Protein AF-E3N737-F1 (afdb_monomer_lite)

Structure (mmCIF, N/CA/C/O backbone):
data_AF-E3N737-F1
#
_entry.id   AF-E3N737-F1
#
loop_
_atom_site.group_PDB
_atom_site.id
_atom_site.type_symbol
_atom_site.label_atom_id
_atom_site.label_alt_id
_atom_site.label_comp_id
_atom_site.label_asym_id
_atom_site.label_entity_id
_atom_site.label_seq_id
_atom_site.pdbx_PDB_ins_code
_atom_site.Cartn_x
_atom_site.Cartn_y
_atom_site.Cartn_z
_atom_site.occu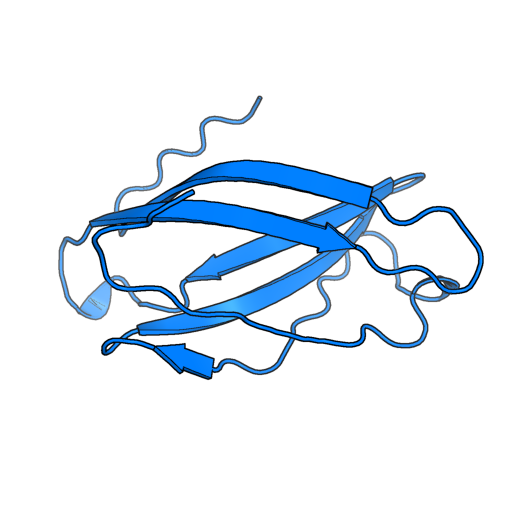pancy
_atom_site.B_iso_or_equiv
_atom_site.auth_seq_id
_atom_site.auth_comp_id
_atom_site.auth_asym_id
_atom_site.auth_atom_id
_atom_site.pdbx_PDB_model_num
ATOM 1 N N . MET A 1 1 ? 10.986 1.508 17.011 1.00 51.16 1 MET A N 1
ATOM 2 C CA . MET A 1 1 ? 9.978 2.510 17.403 1.00 51.16 1 MET A CA 1
ATOM 3 C C . MET A 1 1 ? 8.930 1.799 18.236 1.00 51.16 1 MET A C 1
ATOM 5 O O . MET A 1 1 ? 8.372 0.822 17.756 1.00 51.16 1 MET A O 1
ATOM 9 N N . THR A 1 2 ? 8.728 2.211 19.484 1.00 47.47 2 THR A N 1
ATOM 10 C CA . THR A 1 2 ? 7.591 1.774 20.304 1.00 47.47 2 THR A CA 1
ATOM 11 C C . THR A 1 2 ? 6.360 2.533 19.829 1.00 47.47 2 THR A C 1
ATOM 13 O O . THR A 1 2 ? 6.144 3.680 20.207 1.00 47.47 2 THR A O 1
ATOM 16 N N . THR A 1 3 ? 5.596 1.933 18.921 1.00 57.47 3 THR A N 1
ATOM 17 C CA . THR A 1 3 ? 4.332 2.499 18.452 1.00 57.47 3 THR A CA 1
ATOM 18 C C . THR A 1 3 ? 3.266 2.227 19.510 1.00 57.47 3 THR A C 1
ATOM 20 O O . THR A 1 3 ? 2.748 1.118 19.618 1.00 57.47 3 THR A O 1
ATOM 23 N N . THR A 1 4 ? 2.946 3.224 20.328 1.00 65.81 4 THR A N 1
ATOM 24 C CA . THR A 1 4 ? 1.816 3.153 21.261 1.00 65.81 4 THR A CA 1
ATOM 25 C C . THR A 1 4 ? 0.534 3.413 20.461 1.00 65.81 4 THR A C 1
ATOM 27 O O . THR A 1 4 ? 0.116 4.555 20.305 1.00 65.81 4 THR A O 1
ATOM 30 N N . GLY A 1 5 ? -0.044 2.372 19.850 1.00 77.94 5 GLY A N 1
ATOM 31 C CA . GLY A 1 5 ? -1.235 2.502 19.002 1.00 77.94 5 GLY A CA 1
ATOM 32 C C . GLY A 1 5 ? -1.583 1.252 18.185 1.00 77.94 5 GLY A C 1
ATOM 33 O O . GLY A 1 5 ? -0.854 0.261 18.179 1.00 77.94 5 GLY A O 1
ATOM 34 N N . LYS A 1 6 ? -2.718 1.312 17.478 1.00 89.81 6 LYS A N 1
ATOM 35 C CA . LYS A 1 6 ? -3.178 0.301 16.511 1.00 89.81 6 LYS A CA 1
ATOM 36 C C . LYS A 1 6 ? -2.172 0.174 15.357 1.00 89.81 6 LYS A C 1
ATOM 38 O O . LYS A 1 6 ? -1.889 1.165 14.692 1.00 89.81 6 LYS A O 1
ATOM 43 N N . CYS A 1 7 ? -1.644 -1.025 15.117 1.00 92.62 7 CYS A N 1
ATOM 44 C CA . CYS A 1 7 ? -0.620 -1.297 14.106 1.00 92.62 7 CYS A CA 1
ATOM 45 C C . CYS A 1 7 ? -0.931 -2.590 13.354 1.00 92.62 7 CYS A C 1
ATOM 47 O O . CYS A 1 7 ? -1.356 -3.574 13.953 1.00 92.62 7 CYS A O 1
ATOM 49 N N . PHE A 1 8 ? -0.646 -2.613 12.057 1.00 94.19 8 PHE A N 1
ATOM 50 C CA . PHE A 1 8 ? -0.784 -3.806 11.226 1.00 94.19 8 PHE A CA 1
ATOM 51 C C . PHE A 1 8 ? 0.266 -3.817 10.115 1.00 94.19 8 PHE A C 1
ATOM 53 O O . PHE A 1 8 ? 0.942 -2.816 9.867 1.00 94.19 8 PHE A O 1
ATOM 60 N N . VAL A 1 9 ? 0.423 -4.970 9.465 1.00 94.19 9 VAL A N 1
ATOM 61 C CA . VAL A 1 9 ? 1.392 -5.182 8.386 1.00 94.19 9 VAL A CA 1
ATOM 62 C C . VAL A 1 9 ? 0.686 -5.861 7.222 1.00 94.19 9 VAL A C 1
ATOM 64 O O . VAL A 1 9 ? 0.251 -6.996 7.368 1.00 94.19 9 VAL A O 1
ATOM 67 N N . LEU A 1 10 ? 0.656 -5.201 6.063 1.00 94.38 10 LEU A N 1
ATOM 68 C CA . LEU A 1 10 ? 0.250 -5.822 4.801 1.00 94.38 10 LEU A CA 1
ATOM 69 C C . LEU A 1 10 ? 1.465 -6.411 4.079 1.00 94.38 10 LEU A C 1
ATOM 71 O O . LEU A 1 10 ? 2.536 -5.795 4.049 1.00 94.38 10 LEU A O 1
ATOM 75 N N . LYS A 1 11 ? 1.300 -7.580 3.451 1.00 94.69 11 LYS A N 1
ATOM 76 C CA . LYS A 1 11 ? 2.341 -8.219 2.629 1.00 94.69 11 LYS A CA 1
ATOM 77 C C . LYS A 1 11 ? 1.753 -8.684 1.306 1.00 94.69 11 LYS A C 1
ATOM 79 O O . LYS A 1 11 ? 0.736 -9.357 1.274 1.00 94.69 11 LYS A O 1
ATOM 84 N N . HIS A 1 12 ? 2.433 -8.377 0.207 1.00 94.56 12 HIS A N 1
ATOM 85 C CA . HIS A 1 12 ? 1.995 -8.791 -1.119 1.00 94.56 12 HIS A CA 1
ATOM 86 C C . HIS A 1 12 ? 3.189 -8.990 -2.048 1.00 94.56 12 HIS A C 1
ATOM 88 O O . HIS A 1 12 ? 4.178 -8.259 -1.972 1.00 94.56 12 HIS A O 1
ATOM 94 N N . VAL A 1 13 ? 3.080 -9.977 -2.937 1.00 93.19 13 VAL A N 1
ATOM 95 C CA . VAL A 1 13 ? 4.070 -10.256 -3.979 1.00 93.19 13 VAL A CA 1
ATOM 96 C C . VAL A 1 13 ? 3.467 -9.876 -5.323 1.00 93.19 13 VAL A C 1
ATOM 98 O O . VAL A 1 13 ? 2.690 -10.638 -5.897 1.00 93.19 13 VAL A O 1
ATOM 101 N N . PHE A 1 14 ? 3.865 -8.717 -5.844 1.00 90.25 14 PHE A N 1
ATOM 102 C CA . PHE A 1 14 ? 3.530 -8.330 -7.210 1.00 90.25 14 PHE A CA 1
ATOM 103 C C . PHE A 1 14 ? 4.296 -9.226 -8.188 1.00 90.25 14 PHE A C 1
ATOM 105 O O . PHE A 1 14 ? 5.528 -9.232 -8.214 1.00 90.25 14 PHE A O 1
ATOM 112 N N . LYS A 1 15 ? 3.567 -10.026 -8.969 1.00 89.19 15 LYS A N 1
ATOM 113 C CA . LYS A 1 15 ? 4.144 -10.906 -9.995 1.00 89.19 15 LYS A CA 1
ATOM 114 C C . LYS A 1 15 ? 4.318 -10.143 -11.306 1.00 89.19 15 LYS A C 1
ATOM 116 O O . LYS A 1 15 ? 3.596 -9.188 -11.568 1.00 89.19 15 LYS A O 1
ATOM 121 N N . ASN A 1 16 ? 5.259 -10.594 -12.137 1.00 87.69 16 ASN A N 1
ATOM 122 C CA . ASN A 1 16 ? 5.480 -10.077 -13.494 1.00 87.69 16 ASN A CA 1
ATOM 123 C C . ASN A 1 16 ? 5.675 -8.551 -13.566 1.00 87.69 16 ASN A C 1
ATOM 125 O O . ASN A 1 16 ? 5.256 -7.919 -14.530 1.00 87.69 16 ASN A O 1
ATOM 129 N N . VAL A 1 17 ? 6.342 -7.960 -12.568 1.00 85.81 17 VAL A N 1
ATOM 130 C CA . VAL A 1 17 ? 6.575 -6.504 -12.472 1.00 85.81 17 VAL A CA 1
ATOM 131 C C . VAL A 1 17 ? 7.255 -5.937 -13.726 1.00 85.81 17 VAL A C 1
ATOM 133 O O . VAL A 1 17 ? 6.916 -4.849 -14.181 1.00 85.81 17 VAL A O 1
ATOM 136 N N . SER A 1 18 ? 8.168 -6.697 -14.340 1.00 84.50 18 SER A N 1
ATOM 137 C CA . SER A 1 18 ? 8.843 -6.322 -15.592 1.00 84.50 18 SER A CA 1
ATOM 138 C C . SER A 1 18 ? 7.900 -6.187 -16.791 1.00 84.50 18 SER A C 1
ATOM 140 O O . SER A 1 18 ? 8.246 -5.496 -17.745 1.00 84.50 18 SER A O 1
ATOM 142 N N . ASN A 1 19 ? 6.732 -6.828 -16.736 1.00 88.62 19 ASN A N 1
ATOM 143 C CA . ASN A 1 19 ? 5.744 -6.878 -17.813 1.00 88.62 19 ASN A CA 1
ATOM 144 C C . ASN A 1 19 ? 4.464 -6.106 -17.458 1.00 88.62 19 ASN A C 1
ATOM 146 O O . ASN A 1 19 ? 3.498 -6.169 -18.215 1.00 88.62 19 ASN A O 1
ATOM 150 N N . MET A 1 20 ? 4.433 -5.408 -16.315 1.00 90.50 20 MET A N 1
ATOM 151 C CA . MET A 1 20 ? 3.336 -4.493 -15.995 1.00 90.50 20 MET A CA 1
ATOM 152 C C . MET A 1 20 ? 3.229 -3.446 -17.096 1.00 90.50 20 MET A C 1
ATOM 154 O O . MET A 1 20 ? 4.244 -2.858 -17.490 1.00 90.50 20 MET A O 1
ATOM 158 N N . LYS A 1 21 ? 2.006 -3.228 -17.585 1.00 92.75 21 LYS A N 1
ATOM 159 C CA . LYS A 1 21 ? 1.749 -2.155 -18.539 1.00 92.75 21 LYS A CA 1
ATOM 160 C C . LYS A 1 21 ? 1.973 -0.817 -17.850 1.00 92.75 21 LYS A C 1
ATOM 162 O O . LYS A 1 21 ? 1.736 -0.666 -16.651 1.00 92.75 21 LYS A O 1
ATOM 167 N N . GLU A 1 22 ? 2.477 0.132 -18.621 1.00 93.94 22 GLU A N 1
ATOM 168 C CA . GLU A 1 22 ? 2.638 1.496 -18.145 1.00 93.94 22 GLU A CA 1
ATOM 169 C C . GLU A 1 22 ? 1.272 2.082 -17.764 1.00 93.94 22 GLU A C 1
ATOM 171 O O . GLU A 1 22 ? 0.273 1.817 -18.433 1.00 93.94 22 GLU A O 1
ATOM 176 N N . ASP A 1 23 ? 1.238 2.813 -16.650 1.00 91.75 23 ASP A N 1
ATOM 177 C CA . ASP A 1 23 ? 0.058 3.470 -16.078 1.00 91.75 23 ASP A CA 1
ATOM 178 C C . ASP A 1 23 ? -1.094 2.529 -15.655 1.00 91.75 23 ASP A C 1
ATOM 180 O O . ASP A 1 23 ? -2.170 2.986 -15.260 1.00 91.75 23 ASP A O 1
ATOM 184 N N . GLU A 1 24 ? -0.871 1.208 -15.655 1.00 93.25 24 GLU A N 1
ATOM 185 C CA . GLU A 1 24 ? -1.824 0.224 -15.135 1.00 93.25 24 GLU A CA 1
ATOM 186 C C . GLU A 1 24 ? -1.602 -0.023 -13.633 1.00 93.25 24 GLU A C 1
ATOM 188 O O . GLU A 1 24 ? -0.513 -0.394 -13.180 1.00 93.25 24 GLU A O 1
ATOM 193 N N . TYR A 1 25 ? -2.662 0.160 -12.840 1.00 92.25 25 TYR A N 1
ATOM 194 C CA . TYR A 1 25 ? -2.635 -0.141 -11.411 1.00 92.25 25 TYR A CA 1
ATOM 195 C C . TYR A 1 25 ? -2.882 -1.626 -11.153 1.00 92.25 25 TYR A C 1
ATOM 197 O O . TYR A 1 25 ? -3.975 -2.141 -11.381 1.00 92.25 25 TYR A O 1
ATOM 205 N N . HIS A 1 26 ? -1.900 -2.284 -10.547 1.00 93.81 26 HIS A N 1
ATOM 206 C CA . HIS A 1 26 ? -2.050 -3.625 -9.998 1.00 93.81 26 HIS A CA 1
ATOM 207 C C . HIS A 1 26 ? -2.314 -3.537 -8.498 1.00 93.81 26 HIS A C 1
ATOM 209 O O . HIS A 1 26 ? -1.549 -2.906 -7.767 1.00 93.81 26 HIS A O 1
ATOM 215 N N . TYR A 1 27 ? -3.389 -4.168 -8.036 1.00 94.19 27 TYR A N 1
ATOM 216 C CA . TYR A 1 27 ? -3.827 -4.119 -6.643 1.00 94.19 27 TYR A CA 1
ATOM 217 C C . TYR A 1 27 ? -3.502 -5.427 -5.924 1.00 94.19 27 TYR A C 1
ATOM 219 O O . TYR A 1 27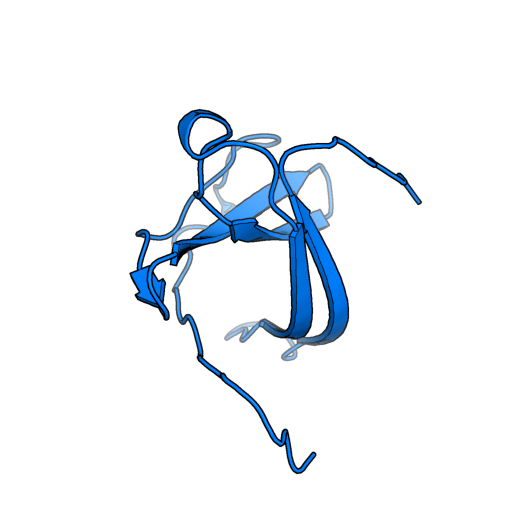 ? -3.587 -6.501 -6.516 1.00 94.19 27 TYR A O 1
ATOM 227 N N . SER A 1 28 ? -3.157 -5.333 -4.641 1.00 95.44 28 SER A N 1
ATOM 228 C CA . SER A 1 28 ? -3.278 -6.475 -3.742 1.00 95.44 28 SER A CA 1
ATOM 229 C C . SER A 1 28 ? -4.745 -6.721 -3.404 1.00 95.44 28 SER A C 1
ATOM 231 O O . SER A 1 28 ? -5.587 -5.826 -3.553 1.00 95.44 28 SER A O 1
ATOM 233 N N . GLU A 1 29 ? -5.013 -7.895 -2.841 1.00 95.38 29 GLU A N 1
ATOM 234 C CA . GLU A 1 29 ? -6.239 -8.123 -2.082 1.00 95.38 29 GLU A CA 1
ATOM 235 C C . GLU A 1 29 ? -6.389 -7.065 -0.980 1.00 95.38 29 GLU A C 1
ATOM 237 O O . GLU A 1 29 ? -5.396 -6.499 -0.495 1.00 95.38 29 GLU A O 1
ATOM 242 N N . ALA A 1 30 ? -7.640 -6.773 -0.634 1.00 95.19 30 ALA A N 1
ATOM 243 C CA . ALA A 1 30 ? -7.959 -5.937 0.508 1.00 95.19 30 ALA A CA 1
ATOM 244 C C . ALA A 1 30 ? -7.949 -6.778 1.788 1.00 95.19 30 ALA A C 1
ATOM 246 O O . ALA A 1 30 ? -8.462 -7.893 1.814 1.00 95.19 30 ALA A O 1
ATOM 247 N N . GLU A 1 31 ? -7.368 -6.226 2.848 1.00 96.56 31 GLU A N 1
ATOM 248 C CA . GLU A 1 31 ? -7.323 -6.836 4.172 1.00 96.56 31 GLU A CA 1
ATOM 249 C C . GLU A 1 31 ? -7.936 -5.869 5.192 1.00 96.56 31 GLU A C 1
ATOM 251 O O . GLU A 1 31 ? -7.641 -4.668 5.194 1.00 96.56 31 GLU A O 1
ATOM 256 N N . GLU A 1 32 ? -8.814 -6.387 6.048 1.00 94.94 32 GLU A N 1
ATOM 257 C CA . GLU A 1 32 ? -9.506 -5.605 7.069 1.00 94.94 32 GLU A CA 1
ATOM 258 C C . GLU A 1 32 ? -8.638 -5.467 8.323 1.00 94.94 32 GLU A C 1
ATOM 260 O O . GLU A 1 32 ? -8.187 -6.457 8.899 1.00 94.94 32 GLU A O 1
ATOM 265 N N . TYR A 1 33 ? -8.433 -4.222 8.755 1.00 95.06 33 TYR A N 1
ATOM 266 C CA . TYR A 1 33 ? -7.852 -3.899 10.049 1.00 95.06 33 TYR A CA 1
ATOM 267 C C . TYR A 1 33 ? -8.584 -2.729 10.705 1.00 95.06 33 TYR A C 1
ATOM 269 O O . TYR A 1 33 ? -8.598 -1.604 10.195 1.00 95.06 33 TYR A O 1
ATOM 277 N N . TYR A 1 34 ? -9.097 -2.978 11.912 1.00 92.44 34 TYR A N 1
ATOM 278 C CA . TYR A 1 34 ? -9.751 -1.993 12.778 1.00 92.44 34 TYR A CA 1
ATOM 279 C C . TYR A 1 34 ? -11.031 -1.366 12.200 1.00 92.44 34 TYR A C 1
ATOM 281 O O . TYR A 1 34 ? -11.305 -0.185 12.429 1.00 92.44 34 TYR A O 1
ATOM 289 N N . GLY A 1 35 ? -11.825 -2.161 11.491 1.00 90.62 35 GLY A N 1
ATOM 290 C CA . GLY A 1 35 ? -13.051 -1.768 10.801 1.00 90.62 35 GLY A CA 1
ATOM 291 C C . GLY A 1 35 ? -12.796 -1.027 9.489 1.00 90.62 35 GLY A C 1
ATOM 292 O O . GLY A 1 35 ? -13.638 -0.235 9.062 1.00 90.62 35 GLY A O 1
ATOM 293 N N . VAL A 1 36 ? -11.614 -1.201 8.891 1.00 91.25 36 VAL A N 1
ATOM 294 C CA . VAL A 1 36 ? -11.197 -0.508 7.669 1.00 91.25 36 VAL A CA 1
ATOM 295 C C . VAL A 1 36 ? -10.483 -1.486 6.750 1.00 91.25 36 VAL A C 1
ATOM 297 O O . VAL A 1 36 ? -9.536 -2.144 7.163 1.00 91.25 36 VAL A O 1
ATOM 300 N N . GLU A 1 37 ? -10.910 -1.550 5.495 1.00 94.44 37 GLU A N 1
ATOM 301 C CA . GLU A 1 37 ? -10.209 -2.305 4.461 1.00 94.44 37 GLU A CA 1
ATOM 302 C C . GLU A 1 37 ? -9.022 -1.511 3.912 1.00 94.44 37 GLU A C 1
ATOM 304 O O . GLU A 1 37 ? -9.131 -0.332 3.556 1.00 94.44 37 GLU A O 1
ATOM 309 N N . TRP A 1 38 ? -7.881 -2.179 3.806 1.00 95.00 38 TRP A N 1
ATOM 310 C CA . TRP A 1 38 ? -6.634 -1.618 3.310 1.00 95.00 38 TRP A CA 1
ATOM 311 C C . TRP A 1 38 ? -6.088 -2.478 2.184 1.00 95.00 38 TRP A C 1
ATOM 313 O O . TRP A 1 38 ? -6.190 -3.698 2.218 1.00 95.00 38 TRP A O 1
ATOM 323 N N . ARG A 1 39 ? -5.456 -1.853 1.192 1.00 95.50 39 ARG A N 1
ATOM 324 C CA . ARG A 1 39 ? -4.753 -2.581 0.128 1.00 95.50 39 ARG A CA 1
ATOM 325 C C . ARG A 1 39 ? -3.529 -1.829 -0.354 1.00 95.50 39 ARG A C 1
ATOM 327 O O . ARG A 1 39 ? -3.392 -0.622 -0.156 1.00 95.50 39 ARG A O 1
ATOM 334 N N . MET A 1 40 ? -2.644 -2.533 -1.036 1.00 94.50 40 MET A N 1
ATOM 335 C CA . MET A 1 40 ? -1.517 -1.943 -1.744 1.00 94.50 40 MET A CA 1
ATOM 336 C C . MET A 1 40 ? -1.833 -1.849 -3.233 1.00 94.50 40 MET A C 1
ATOM 338 O O . MET A 1 40 ? -2.567 -2.673 -3.774 1.00 94.50 40 MET A O 1
ATOM 342 N N . LYS A 1 41 ? -1.261 -0.856 -3.914 1.00 92.88 41 LYS A N 1
ATOM 343 C CA . LYS A 1 41 ? -1.226 -0.841 -5.380 1.00 92.88 41 LYS A CA 1
ATOM 344 C C . LYS A 1 41 ? 0.155 -0.471 -5.896 1.00 92.88 41 LYS A C 1
ATOM 346 O O . LYS A 1 41 ? 0.830 0.375 -5.305 1.00 92.88 41 LYS A O 1
ATOM 351 N N . ALA A 1 42 ? 0.545 -1.097 -6.995 1.00 92.31 42 ALA A N 1
ATOM 352 C CA . ALA A 1 42 ? 1.763 -0.802 -7.728 1.00 92.31 42 ALA A CA 1
ATOM 353 C C . ALA A 1 42 ? 1.411 -0.308 -9.134 1.00 92.31 42 ALA A C 1
ATOM 355 O O . ALA A 1 42 ? 0.431 -0.763 -9.721 1.00 92.31 42 ALA A O 1
ATOM 356 N N . CYS A 1 43 ? 2.199 0.628 -9.650 1.00 93.00 43 CYS A N 1
ATOM 357 C CA . CYS A 1 43 ? 2.064 1.157 -11.003 1.00 93.00 43 CYS A CA 1
ATOM 358 C C . CYS A 1 43 ? 3.450 1.357 -11.594 1.00 93.00 43 CYS A C 1
ATOM 360 O O . CYS A 1 43 ? 4.321 1.935 -10.937 1.00 93.00 43 CYS A O 1
ATOM 362 N N . ARG A 1 44 ? 3.660 0.905 -12.827 1.00 91.69 44 ARG A N 1
ATOM 363 C CA . ARG A 1 44 ? 4.869 1.241 -13.573 1.00 91.69 44 ARG A CA 1
ATOM 364 C C . ARG A 1 44 ? 4.618 2.525 -14.35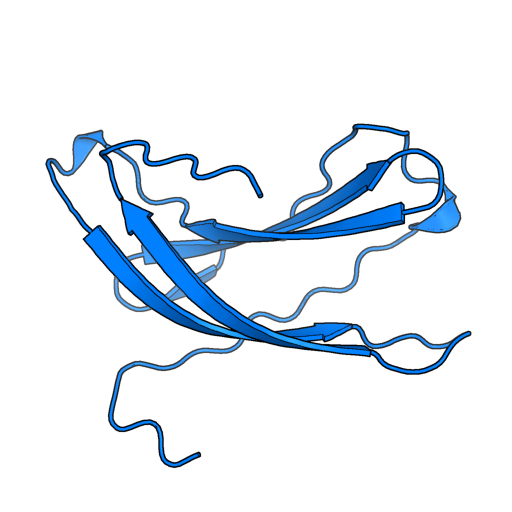6 1.00 91.69 44 ARG A C 1
ATOM 366 O O . ARG A 1 44 ? 3.619 2.622 -15.051 1.00 91.69 44 ARG A O 1
ATOM 373 N N . THR A 1 45 ? 5.523 3.488 -14.248 1.00 89.88 45 THR A N 1
ATOM 374 C CA . THR A 1 45 ? 5.471 4.762 -14.978 1.00 89.88 45 THR A CA 1
ATOM 375 C C . THR A 1 45 ? 6.847 5.007 -15.576 1.00 89.88 45 THR A C 1
ATOM 377 O O . THR A 1 45 ? 7.791 5.176 -14.803 1.00 89.88 45 THR A O 1
ATOM 380 N N . LYS A 1 46 ? 7.002 5.016 -16.902 1.00 85.56 46 LYS A N 1
ATOM 381 C CA . LYS A 1 46 ? 8.296 5.137 -17.595 1.00 85.56 46 LYS A CA 1
ATOM 382 C C . LYS A 1 46 ? 9.402 4.292 -16.935 1.00 85.56 46 LYS A C 1
ATOM 384 O O . LYS A 1 46 ? 9.417 3.063 -17.037 1.00 85.56 46 LYS A O 1
ATOM 389 N N . GLU A 1 47 ? 10.298 4.950 -16.202 1.00 86.62 47 GLU A N 1
ATOM 390 C CA . GLU A 1 47 ? 11.484 4.378 -15.552 1.00 86.62 47 GLU A CA 1
ATOM 391 C C . GLU A 1 47 ? 11.295 4.070 -14.057 1.00 86.62 47 GLU A C 1
ATOM 393 O O . GLU A 1 47 ? 12.232 3.685 -13.354 1.00 86.62 47 GLU A O 1
ATOM 398 N N . HIS A 1 48 ? 10.087 4.257 -13.532 1.00 88.06 48 HIS A N 1
ATOM 399 C CA . HIS A 1 48 ? 9.791 4.149 -12.113 1.00 88.06 48 HIS A CA 1
ATOM 400 C C . HIS A 1 48 ? 8.713 3.112 -11.827 1.00 88.06 48 HIS A C 1
ATOM 402 O O . HIS A 1 48 ? 7.795 2.872 -12.610 1.00 88.06 48 HIS A O 1
ATOM 408 N N . LEU A 1 49 ? 8.828 2.521 -10.643 1.00 88.19 49 LEU A N 1
ATOM 409 C CA . LEU A 1 49 ? 7.799 1.693 -10.043 1.00 88.19 49 LEU A CA 1
ATOM 410 C C . LEU A 1 49 ? 7.263 2.431 -8.822 1.00 88.19 49 LEU A C 1
ATOM 412 O O . LEU A 1 49 ? 7.982 2.656 -7.846 1.00 88.19 49 LEU A O 1
ATOM 416 N N . GLN A 1 50 ? 6.007 2.839 -8.902 1.00 89.69 50 GLN A N 1
ATOM 417 C CA . GLN A 1 50 ? 5.311 3.551 -7.847 1.00 89.69 50 GLN A CA 1
ATOM 418 C C . GLN A 1 50 ? 4.558 2.560 -6.964 1.00 89.69 50 GLN A C 1
ATOM 420 O O . GLN A 1 50 ? 3.903 1.646 -7.461 1.00 89.69 50 GLN A O 1
ATOM 425 N N . PHE A 1 51 ? 4.621 2.769 -5.648 1.00 88.81 51 PHE A N 1
ATOM 426 C CA . PHE A 1 51 ? 3.933 1.950 -4.653 1.00 88.81 51 PHE A CA 1
ATOM 427 C C . PHE A 1 51 ? 3.079 2.818 -3.742 1.00 88.81 51 PHE A C 1
ATOM 429 O O . PHE A 1 51 ? 3.567 3.740 -3.084 1.00 88.81 51 PHE A O 1
ATOM 436 N N . TYR A 1 52 ? 1.807 2.463 -3.634 1.00 87.06 52 TYR A N 1
ATOM 437 C CA . TYR A 1 52 ? 0.838 3.186 -2.831 1.00 87.06 52 TYR A CA 1
ATOM 438 C C . TYR A 1 52 ? 0.222 2.269 -1.785 1.00 87.06 52 TYR A C 1
ATOM 440 O O . TYR A 1 52 ? -0.061 1.097 -2.037 1.00 87.06 52 TYR A O 1
ATOM 448 N N . PHE A 1 53 ? -0.008 2.845 -0.612 1.00 90.00 53 PHE A N 1
ATOM 449 C CA . PHE A 1 53 ? -0.812 2.259 0.446 1.00 90.00 53 PHE A CA 1
ATOM 450 C C . PHE A 1 53 ? -2.181 2.934 0.401 1.00 90.00 53 PHE A C 1
ATOM 452 O O . PHE A 1 53 ? -2.244 4.162 0.385 1.00 90.00 53 PHE A O 1
ATOM 459 N N . ASN A 1 54 ? -3.247 2.149 0.288 1.00 90.12 54 ASN A N 1
ATOM 460 C CA . ASN A 1 54 ? -4.588 2.632 -0.003 1.00 90.12 54 ASN A CA 1
ATOM 461 C C . ASN A 1 54 ? -5.565 2.232 1.109 1.00 90.12 54 ASN A C 1
ATOM 463 O O . ASN A 1 54 ? -5.596 1.071 1.515 1.00 90.12 54 ASN A O 1
ATOM 467 N N . CYS A 1 55 ? -6.380 3.191 1.544 1.00 91.56 55 CYS A N 1
ATOM 468 C CA . CYS A 1 55 ? -7.533 2.975 2.412 1.00 91.56 55 CYS A CA 1
ATOM 469 C C . CYS A 1 55 ? -8.774 2.821 1.526 1.00 91.56 55 CYS A C 1
ATOM 471 O O . CYS A 1 55 ? -9.061 3.703 0.720 1.00 91.56 55 CYS A O 1
ATOM 473 N N . VAL A 1 56 ? -9.495 1.708 1.648 1.00 89.44 56 VAL A N 1
ATOM 474 C CA . VAL A 1 56 ? -10.668 1.386 0.811 1.00 89.44 56 VAL A CA 1
ATOM 475 C C . VAL A 1 56 ? -11.973 1.909 1.431 1.00 89.44 56 VAL A C 1
ATOM 477 O O . VAL A 1 56 ? -13.047 1.772 0.854 1.0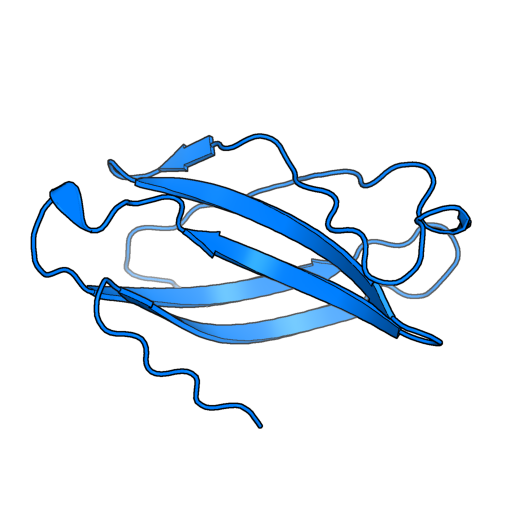0 89.44 56 VAL A O 1
ATOM 480 N N . LYS A 1 57 ? -11.901 2.581 2.584 1.00 84.19 57 LYS A N 1
ATOM 481 C CA . LYS A 1 57 ? -13.080 3.151 3.240 1.00 84.19 57 LYS A CA 1
ATOM 482 C C . LYS A 1 57 ? -13.766 4.193 2.351 1.00 84.19 57 LYS A C 1
ATOM 484 O O . LYS A 1 57 ? -13.125 5.111 1.844 1.00 84.19 57 LYS A O 1
ATOM 489 N N . THR A 1 58 ? -15.078 4.057 2.179 1.00 73.94 58 THR A N 1
ATOM 490 C CA . THR A 1 58 ? -15.879 4.934 1.317 1.00 73.94 58 THR A CA 1
ATOM 491 C C . THR A 1 58 ? -16.336 6.199 2.051 1.00 73.94 58 THR A C 1
ATOM 493 O O . THR A 1 58 ? -16.307 6.288 3.284 1.00 73.94 58 THR A O 1
ATOM 496 N N . ALA A 1 59 ? -16.769 7.206 1.286 1.00 72.50 59 ALA A N 1
ATOM 497 C CA . ALA A 1 59 ? -17.342 8.441 1.827 1.00 72.50 59 ALA A CA 1
ATOM 498 C C . ALA A 1 59 ? -18.797 8.288 2.310 1.00 72.50 59 ALA A C 1
ATOM 500 O O . ALA A 1 59 ? -19.323 9.176 2.976 1.00 72.50 59 ALA A O 1
ATOM 501 N N . GLU A 1 60 ? -19.435 7.152 2.017 1.00 73.50 60 GLU A N 1
ATOM 502 C CA . GLU A 1 60 ? -20.815 6.839 2.419 1.00 73.50 60 GLU A CA 1
ATOM 503 C C . GLU A 1 60 ? -20.968 6.732 3.945 1.00 73.50 60 GLU A C 1
ATOM 505 O O . GLU A 1 60 ? -22.050 6.936 4.483 1.00 73.50 60 GLU A O 1
ATOM 510 N N . VAL A 1 61 ? -19.862 6.495 4.658 1.00 72.38 61 VAL A N 1
ATOM 511 C CA . VAL A 1 61 ? -19.797 6.410 6.128 1.00 72.38 61 VAL A CA 1
ATOM 512 C C . VAL A 1 61 ? -19.781 7.804 6.795 1.00 72.38 61 VAL A C 1
ATOM 514 O O . VAL A 1 61 ? -19.682 7.919 8.014 1.00 72.38 61 VAL A O 1
ATOM 517 N N . GLY A 1 62 ? -19.875 8.885 6.013 1.00 82.12 62 GLY A N 1
ATOM 518 C CA . GLY A 1 62 ? -19.793 10.267 6.492 1.00 82.12 62 GLY A CA 1
ATOM 519 C C . GLY A 1 62 ? -18.360 10.804 6.527 1.00 82.12 62 GLY A C 1
ATOM 520 O O . GLY A 1 62 ? -17.444 10.209 5.967 1.00 82.12 62 GLY A O 1
ATOM 521 N N . LYS A 1 63 ? -18.153 11.963 7.169 1.00 88.56 63 LYS A N 1
ATOM 522 C CA . LYS A 1 63 ? -16.826 12.595 7.252 1.00 88.56 63 L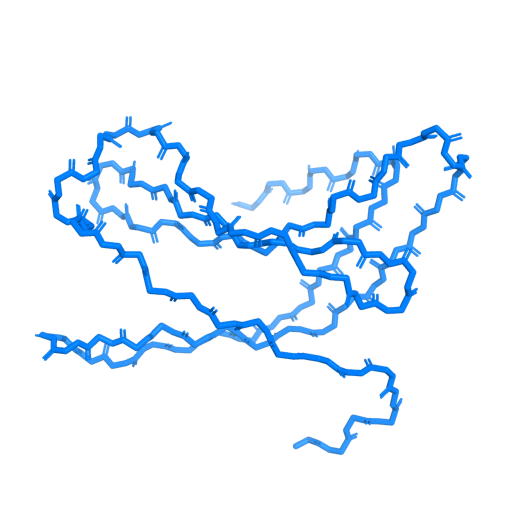YS A CA 1
ATOM 523 C C . LYS A 1 63 ? -15.920 11.813 8.196 1.00 88.56 63 LYS A C 1
ATOM 525 O O . LYS A 1 63 ? -16.241 11.652 9.370 1.00 88.56 63 LYS A O 1
ATOM 530 N N . TRP A 1 64 ? -14.765 11.390 7.700 1.00 88.31 64 TRP A N 1
ATOM 531 C CA . TRP A 1 64 ? -13.757 10.714 8.508 1.00 88.31 64 TRP A CA 1
ATOM 532 C C . TRP A 1 64 ? -12.348 11.055 8.030 1.00 88.31 64 TRP A C 1
ATOM 534 O O . TRP A 1 64 ? -12.135 11.379 6.858 1.00 88.31 64 TRP A O 1
ATOM 544 N N . THR A 1 65 ? -11.402 10.928 8.960 1.00 91.00 65 THR A N 1
ATOM 545 C CA . THR A 1 65 ? -9.966 11.078 8.725 1.00 91.00 65 THR A CA 1
ATOM 546 C C . THR A 1 65 ? -9.220 9.993 9.498 1.00 91.00 65 THR A C 1
ATOM 548 O O . THR A 1 65 ? -9.550 9.709 10.648 1.00 91.00 65 THR A O 1
ATOM 551 N N . ILE A 1 66 ? -8.226 9.374 8.865 1.00 90.38 66 ILE A N 1
ATOM 552 C CA . ILE A 1 66 ? -7.290 8.425 9.465 1.00 90.38 66 ILE A CA 1
ATOM 553 C C . ILE A 1 66 ? -5.882 8.935 9.192 1.00 90.38 66 ILE A C 1
ATOM 555 O O . ILE A 1 66 ? -5.474 9.067 8.040 1.00 90.38 66 ILE A O 1
ATOM 559 N N . GLU A 1 67 ? -5.131 9.175 10.255 1.00 92.00 67 GLU A N 1
ATOM 560 C CA . GLU A 1 67 ? -3.708 9.477 10.183 1.00 92.00 67 GLU A CA 1
ATOM 561 C C . GLU A 1 67 ? -2.920 8.205 10.471 1.00 92.00 67 GLU A C 1
ATOM 563 O O . GLU A 1 67 ? -3.180 7.502 11.450 1.00 92.00 67 GLU A O 1
ATOM 568 N N . ALA A 1 68 ? -1.965 7.889 9.604 1.00 89.69 68 ALA A N 1
ATOM 569 C CA . ALA A 1 68 ? -1.138 6.704 9.740 1.00 89.69 68 ALA A CA 1
ATOM 570 C C . ALA A 1 68 ? 0.336 7.059 9.579 1.00 89.69 68 ALA A C 1
ATOM 572 O O . ALA A 1 68 ? 0.737 7.721 8.621 1.00 89.69 68 ALA A O 1
ATOM 573 N N . GLN A 1 69 ? 1.159 6.545 10.486 1.00 92.38 69 GLN A N 1
ATOM 574 C CA . GLN A 1 69 ? 2.586 6.397 10.243 1.00 92.38 69 GLN A CA 1
ATOM 575 C C . GLN A 1 69 ? 2.803 5.074 9.515 1.00 92.38 69 GLN A C 1
ATOM 577 O O . GLN A 1 69 ? 2.248 4.044 9.895 1.00 92.38 69 GLN A O 1
ATOM 582 N N . ARG A 1 70 ? 3.601 5.094 8.450 1.00 89.75 70 ARG A N 1
ATOM 583 C CA . ARG A 1 70 ? 3.871 3.918 7.629 1.00 89.75 70 ARG A CA 1
ATOM 584 C C . ARG A 1 70 ? 5.358 3.736 7.396 1.00 89.75 70 ARG A C 1
ATOM 586 O O . ARG A 1 70 ? 6.098 4.688 7.158 1.00 89.75 70 ARG A O 1
ATOM 593 N N . LYS A 1 71 ? 5.753 2.468 7.369 1.00 92.38 71 LYS A N 1
ATOM 594 C CA . LYS A 1 71 ? 7.029 2.002 6.842 1.00 92.38 71 LYS A CA 1
ATOM 595 C C . LYS A 1 71 ? 6.745 1.092 5.659 1.00 92.38 71 LYS A C 1
ATOM 597 O O . LYS A 1 71 ? 6.119 0.049 5.809 1.00 92.38 71 LYS A O 1
ATOM 602 N N . GLN A 1 72 ? 7.193 1.498 4.484 1.00 90.31 72 GLN A N 1
ATOM 603 C CA . GLN A 1 72 ? 7.139 0.697 3.273 1.00 90.31 72 GLN A CA 1
ATOM 604 C C . GLN A 1 72 ? 8.483 0.014 3.078 1.00 90.31 72 GLN A C 1
ATOM 606 O O . GLN A 1 72 ? 9.525 0.663 3.156 1.00 90.31 72 GLN A O 1
ATOM 611 N N . VAL A 1 73 ? 8.454 -1.288 2.813 1.00 92.19 73 VAL A N 1
ATOM 612 C CA . VAL A 1 73 ? 9.648 -2.077 2.519 1.00 92.19 73 VAL A CA 1
ATOM 613 C C . VAL A 1 73 ? 9.423 -2.780 1.190 1.00 92.19 73 VAL A C 1
ATOM 615 O O . VAL A 1 73 ? 8.498 -3.576 1.053 1.00 92.19 73 VAL A O 1
ATOM 618 N N . LEU A 1 74 ? 10.268 -2.469 0.214 1.00 89.75 74 LEU A N 1
ATOM 619 C CA . LEU A 1 74 ? 10.341 -3.170 -1.055 1.00 89.75 74 LEU A CA 1
ATOM 620 C C . LEU A 1 74 ? 11.449 -4.212 -0.957 1.00 89.75 74 LEU A C 1
ATOM 622 O O . LEU A 1 74 ? 12.630 -3.872 -0.867 1.00 89.75 74 LEU A O 1
ATOM 626 N N . LEU A 1 75 ? 11.041 -5.476 -0.988 1.00 90.19 75 LEU A N 1
ATOM 627 C CA . LEU A 1 75 ? 11.951 -6.610 -1.011 1.00 90.19 75 LEU A CA 1
ATOM 628 C C . LEU A 1 75 ? 12.178 -7.035 -2.458 1.00 90.19 75 LEU A C 1
ATOM 630 O O . LEU A 1 75 ? 11.225 -7.374 -3.162 1.00 90.19 75 LEU A O 1
ATOM 634 N N . SER A 1 76 ? 13.432 -7.015 -2.895 1.00 82.75 76 SER A N 1
ATOM 635 C CA . SER A 1 76 ? 13.824 -7.421 -4.241 1.00 82.75 76 SER A CA 1
ATOM 636 C C . SER A 1 76 ? 14.737 -8.635 -4.172 1.00 82.75 76 SER A C 1
ATOM 638 O O . SER A 1 76 ? 15.582 -8.749 -3.289 1.00 82.75 76 SER A O 1
ATOM 640 N N . LYS A 1 77 ? 14.553 -9.567 -5.111 1.00 82.00 77 LYS A N 1
ATOM 641 C CA . LYS A 1 77 ? 15.461 -10.711 -5.275 1.00 82.00 77 LYS A CA 1
ATOM 642 C C . LYS A 1 77 ? 16.655 -10.383 -6.172 1.00 82.00 77 LYS A C 1
ATOM 644 O O . LYS A 1 77 ? 17.647 -11.097 -6.123 1.00 82.00 77 LYS A O 1
ATOM 649 N N . SER A 1 78 ? 16.537 -9.356 -7.014 1.00 79.81 78 SER A N 1
ATOM 650 C CA . SER A 1 78 ? 17.509 -9.024 -8.064 1.00 79.81 78 SER A CA 1
ATOM 651 C C . SER A 1 78 ? 18.253 -7.713 -7.820 1.00 79.81 78 SER A C 1
ATOM 653 O O . SER A 1 78 ? 19.228 -7.428 -8.503 1.00 79.81 78 SER A O 1
ATOM 655 N N . THR A 1 79 ? 17.783 -6.894 -6.883 1.00 79.69 79 THR A N 1
ATOM 656 C CA . THR A 1 79 ? 18.372 -5.599 -6.527 1.00 79.69 79 THR A CA 1
ATOM 657 C C . THR A 1 79 ? 18.371 -5.441 -5.015 1.00 79.69 79 THR A C 1
ATOM 659 O O . THR A 1 79 ? 17.779 -6.243 -4.296 1.00 79.69 79 THR A O 1
ATOM 662 N N . GLU A 1 80 ? 18.974 -4.365 -4.524 1.00 88.94 80 GLU A N 1
ATOM 663 C CA . GLU A 1 80 ? 18.919 -4.021 -3.107 1.00 88.94 80 GLU A CA 1
ATOM 664 C C . GLU A 1 80 ? 17.482 -3.783 -2.625 1.00 88.94 80 GLU A C 1
ATOM 666 O O . GLU A 1 80 ? 16.625 -3.259 -3.352 1.00 88.94 80 GLU A O 1
ATOM 671 N N . ASN A 1 81 ? 17.239 -4.157 -1.368 1.00 90.81 81 ASN A N 1
ATOM 672 C CA . ASN A 1 81 ? 15.997 -3.856 -0.672 1.00 90.81 81 ASN A CA 1
ATOM 673 C C . ASN A 1 81 ? 15.913 -2.354 -0.408 1.00 90.81 81 ASN A C 1
ATOM 675 O O . ASN A 1 81 ? 16.886 -1.727 0.007 1.00 90.81 81 ASN A O 1
ATOM 679 N N . ARG A 1 82 ? 14.727 -1.779 -0.594 1.00 89.56 82 ARG A N 1
ATOM 680 C CA . ARG A 1 82 ? 14.478 -0.359 -0.326 1.00 89.56 82 ARG A CA 1
ATOM 681 C C . ARG A 1 82 ? 13.475 -0.223 0.799 1.00 89.56 82 ARG A C 1
ATOM 683 O O . ARG A 1 82 ? 12.541 -1.015 0.901 1.00 89.56 82 ARG A O 1
ATOM 690 N N . PHE A 1 83 ? 13.630 0.802 1.624 1.00 91.06 83 PHE A N 1
ATOM 691 C CA . PHE A 1 83 ? 12.628 1.147 2.621 1.00 91.06 83 PHE A CA 1
ATOM 692 C C . PHE A 1 83 ? 12.372 2.649 2.628 1.00 91.06 83 PHE A C 1
ATOM 694 O O . PHE A 1 83 ? 13.250 3.446 2.307 1.00 91.06 83 PHE A O 1
ATOM 701 N N . LYS A 1 84 ? 11.147 3.024 2.981 1.00 90.12 84 LYS A N 1
ATOM 702 C CA . LYS A 1 84 ? 10.735 4.414 3.149 1.00 90.12 84 LYS A CA 1
ATOM 703 C C . LYS A 1 84 ? 9.785 4.510 4.326 1.00 90.12 84 LYS A C 1
ATOM 705 O O . LYS A 1 84 ? 8.876 3.696 4.461 1.00 90.12 84 LYS A O 1
ATOM 710 N N . GLU A 1 85 ? 9.990 5.510 5.161 1.00 92.25 85 GLU A N 1
ATOM 711 C CA . GLU A 1 85 ? 9.097 5.839 6.265 1.00 92.25 85 GLU A CA 1
ATOM 712 C C . GLU A 1 85 ? 8.398 7.163 5.957 1.00 92.25 85 GLU A C 1
ATOM 714 O O . GLU A 1 85 ? 8.899 7.983 5.184 1.00 92.25 85 GLU A O 1
ATOM 719 N N . GLY A 1 86 ? 7.206 7.353 6.504 1.00 90.44 86 GLY A N 1
ATOM 720 C CA . GLY A 1 86 ? 6.465 8.594 6.341 1.00 90.44 86 GLY A CA 1
ATOM 721 C C . GLY A 1 86 ? 5.100 8.536 7.000 1.00 90.44 86 GLY A C 1
ATOM 722 O O . GLY A 1 86 ? 4.673 7.492 7.491 1.00 90.44 86 GLY A O 1
ATOM 723 N N . SER A 1 87 ? 4.402 9.660 6.986 1.00 90.94 87 SER A N 1
ATOM 724 C CA . SER A 1 87 ? 3.000 9.744 7.376 1.00 90.94 87 SER A CA 1
ATOM 725 C C . SER A 1 87 ? 2.095 9.768 6.144 1.00 90.94 87 SER A C 1
ATOM 727 O O . SER A 1 87 ? 2.527 10.044 5.021 1.00 90.94 87 SER A O 1
ATOM 729 N N . ALA A 1 88 ? 0.835 9.405 6.341 1.00 88.62 88 ALA A N 1
ATOM 730 C CA . ALA A 1 88 ? -0.225 9.557 5.362 1.00 88.62 88 ALA A CA 1
ATOM 731 C C . ALA A 1 88 ? -1.530 9.895 6.082 1.00 88.62 88 ALA A C 1
ATOM 733 O O . ALA A 1 88 ? -1.813 9.345 7.148 1.00 88.62 88 ALA A O 1
ATOM 734 N N . THR A 1 89 ? -2.325 10.759 5.463 1.00 90.69 89 THR A N 1
ATOM 735 C CA . THR A 1 89 ? -3.677 11.082 5.910 1.00 90.69 89 THR A CA 1
ATOM 736 C C . THR A 1 89 ? -4.654 10.562 4.868 1.00 90.69 89 THR A C 1
ATOM 738 O O . THR A 1 89 ? -4.535 10.870 3.684 1.00 90.69 89 THR A O 1
ATOM 741 N N . PHE A 1 90 ? -5.605 9.749 5.309 1.00 89.12 90 PHE A N 1
ATOM 742 C CA . PHE A 1 90 ? -6.696 9.212 4.506 1.00 89.12 90 PHE A CA 1
ATOM 743 C C . PHE A 1 90 ? -7.991 9.841 4.992 1.00 89.12 90 PHE A C 1
ATOM 745 O O . PHE A 1 90 ? -8.176 9.996 6.194 1.00 89.12 90 PHE A O 1
ATOM 752 N N . GLY A 1 91 ? -8.904 10.187 4.099 1.00 87.69 91 GLY A N 1
ATOM 753 C CA . GLY A 1 91 ? -10.169 10.778 4.510 1.00 87.69 91 GLY A CA 1
ATOM 754 C C . GLY A 1 91 ? -11.072 11.087 3.335 1.00 87.69 91 GLY A C 1
ATOM 755 O O . GLY A 1 91 ? -10.692 10.929 2.178 1.00 87.69 91 GLY A O 1
ATOM 756 N N . THR A 1 92 ? -12.275 11.554 3.645 1.00 81.75 92 THR A N 1
ATOM 757 C CA . THR A 1 92 ? -13.287 11.918 2.641 1.00 81.75 92 THR A CA 1
ATOM 758 C C . THR A 1 92 ? -13.048 13.277 1.991 1.00 81.75 92 THR A C 1
ATOM 760 O O . THR A 1 92 ? -13.664 13.598 0.979 1.00 81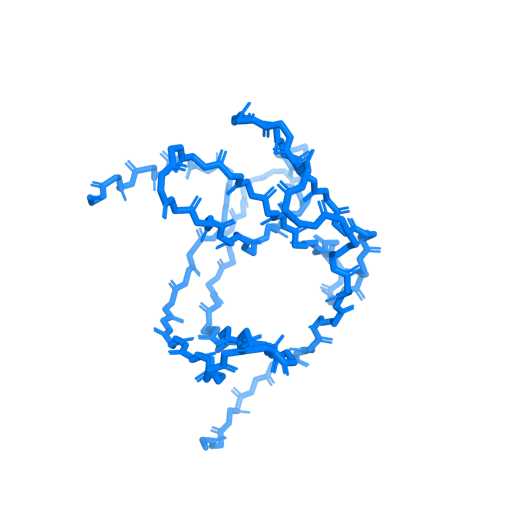.75 92 THR A O 1
ATOM 763 N N . THR A 1 93 ? -12.189 14.108 2.577 1.00 65.50 93 THR A N 1
ATOM 764 C CA . THR A 1 93 ? -11.801 15.403 2.016 1.00 65.50 93 THR A CA 1
ATOM 765 C C . THR A 1 93 ? -10.488 15.238 1.266 1.00 65.50 93 THR A C 1
ATOM 767 O O . THR A 1 93 ? -9.440 15.078 1.886 1.00 65.50 93 THR A O 1
ATOM 770 N N . ASN A 1 94 ? -10.550 15.259 -0.067 1.00 46.81 94 ASN A N 1
ATOM 771 C CA . ASN A 1 94 ? -9.377 15.237 -0.938 1.00 46.81 94 ASN A CA 1
ATOM 772 C C . ASN A 1 94 ? -8.451 16.424 -0.623 1.00 46.81 94 ASN A C 1
ATOM 774 O O . ASN A 1 94 ? -8.686 17.533 -1.095 1.00 46.81 94 ASN A O 1
ATOM 778 N N . THR A 1 95 ? -7.365 16.191 0.106 1.00 42.03 95 THR A N 1
ATOM 779 C CA . THR A 1 95 ? -6.178 17.050 0.057 1.00 42.03 95 THR A CA 1
ATOM 780 C C . THR A 1 95 ? -5.080 16.296 -0.681 1.00 42.03 95 THR A C 1
ATOM 782 O O . THR A 1 95 ? -4.157 15.731 -0.100 1.00 42.03 95 THR A O 1
ATOM 785 N N . PHE A 1 96 ? -5.187 16.270 -2.012 1.00 37.28 96 PHE A N 1
ATOM 786 C CA . PHE A 1 96 ? -4.036 15.973 -2.857 1.00 37.28 96 PHE A CA 1
ATOM 787 C C . PHE A 1 96 ? -3.046 17.136 -2.721 1.00 37.28 96 PHE A C 1
ATOM 789 O O . PHE A 1 96 ? -3.114 18.109 -3.466 1.00 37.28 96 PHE A O 1
ATOM 796 N N . HIS A 1 97 ? -2.117 17.047 -1.772 1.00 36.28 97 HIS A N 1
ATOM 797 C CA . HIS A 1 97 ? -0.852 17.757 -1.908 1.00 36.28 97 HIS A CA 1
ATOM 798 C C . HIS A 1 97 ? 0.061 16.881 -2.758 1.00 36.28 97 HIS A C 1
ATOM 800 O O . HIS A 1 97 ? 0.746 15.990 -2.260 1.00 36.28 97 HIS A O 1
ATOM 806 N N . GLY A 1 98 ? -0.013 17.095 -4.073 1.00 32.06 98 GLY A N 1
ATOM 807 C CA . GLY A 1 98 ? 1.056 16.684 -4.969 1.00 32.06 98 GLY A CA 1
ATOM 808 C C . GLY A 1 98 ? 2.335 17.405 -4.553 1.00 32.06 98 GLY A C 1
ATOM 809 O O . GLY A 1 98 ? 2.328 18.626 -4.396 1.00 32.06 98 GLY A O 1
ATOM 810 N N . THR A 1 99 ? 3.393 16.637 -4.324 1.00 32.06 99 THR A N 1
ATOM 811 C CA . THR A 1 99 ? 4.775 17.127 -4.309 1.00 32.06 99 THR A CA 1
ATOM 812 C C . THR A 1 99 ? 5.432 16.726 -5.608 1.00 32.06 99 THR A C 1
ATOM 814 O O . THR A 1 99 ? 5.288 15.523 -5.939 1.00 32.06 99 THR A O 1
#

InterPro domains:
  IPR002083 MATH/TRAF domain [PF00917] (14-92)
  IPR002083 MATH/TRAF domain [SM00061] (9-96)
  IPR002083 MATH/TRAF domain [cd00121] (10-84)
  IPR008974 TRAF-like [G3DSA:2.60.210.10] (3-99)

pLDDT: mean 84.76, std 14.84, range [32.06, 96.56]

Foldseek 3Di:
DPPPDFDDDDDDDDPPPVPADAPDKDKDDWDDDPNWTKIKIWHDHVPDIDIDIDTPDDCVVPWDKDKDWDKDWADDPVDDIDIDTDIDMDTPDDPPPDD

Radius of gyration: 14.82 Å; chains: 1; bounding box: 40×29×40 Å

Organism: Caenorhabditis remanei (NCBI:txid31234)

Sequence (99 aa):
MTTTGKCFVLKHVFKNVSNMKEDEYHYSEAEEYYGVEWRMKACRTKEHLQFYFNCVKTAEVGKWTIEAQRKQVLLSKSTENRFKEGSATFGTTNTFHGT

Secondary structure (DSSP, 8-state):
----S-----------GGGPPBTPEEEPPPEE-SS-EEEEEEEEETTEEEEEEEE---GGG-S-EEEEEEEEEE--SSS--EEEEEEEEEESS------